Protein AF-A0A964IEH2-F1 (afdb_monomer_lite)

Radius of gyration: 23.13 Å; chains: 1; bounding box: 47×29×74 Å

pLDDT: mean 92.16, std 9.99, range [40.34, 98.62]

Foldseek 3Di:
DFAALVVVQCVCLAQAQLLLEPPDPPHHRDSRDGAFADDKDKDKDWDPDDQFKTKMKMKIAAASRHDDVVPHDDRYGQKIKIKMKMKTKDCPDDPWWRIKMKIKIWMWMDGPSRFTAWIWMKIKMWTATPQQKIKIKMKIKICKGWACCPPSNYGIDIDHIDIDMDIDMDGHDDPPPDDD

Secondary structure (DSSP, 8-state):
-B--HHHHHHHHHSTTT-TT-TT-SS----TT--B----EEEEEEEE---SSEEEEEEEEEE-TT---TTTS--S-SSEEEEEEEEEEEE-S--SSEEEEEEEEEEEEEE-TT--EEEEEEEEEEEEEETTSEEEEEEEEEE---EETTTTSSS--EEPPPEEEEEEEEEE---------

Structure (mmCIF, N/CA/C/O backbone):
data_AF-A0A964IEH2-F1
#
_entry.id   AF-A0A964IEH2-F1
#
loop_
_atom_site.group_PDB
_atom_site.id
_atom_site.type_symbol
_atom_site.label_atom_id
_atom_site.label_alt_id
_atom_site.label_comp_id
_atom_site.label_asym_id
_atom_site.label_entity_id
_atom_site.label_seq_id
_atom_site.pdbx_PDB_ins_code
_atom_site.Cartn_x
_atom_site.Cartn_y
_atom_site.Cartn_z
_atom_site.occupancy
_atom_site.B_iso_or_equiv
_atom_site.auth_seq_id
_atom_site.auth_comp_id
_atom_site.auth_asym_id
_atom_site.auth_atom_id
_atom_site.pdbx_PDB_model_num
ATOM 1 N N . MET A 1 1 ? 18.967 7.674 -12.790 1.00 82.50 1 MET A N 1
ATOM 2 C CA . MET A 1 1 ? 20.200 6.871 -12.888 1.00 82.50 1 MET A CA 1
ATOM 3 C C . MET A 1 1 ? 20.646 6.860 -14.339 1.00 82.50 1 MET A C 1
ATOM 5 O O . MET A 1 1 ? 19.787 6.807 -15.210 1.00 82.50 1 MET A O 1
ATOM 9 N N . SER A 1 2 ? 21.949 6.929 -14.598 1.00 89.56 2 SER A N 1
ATOM 10 C CA . SER A 1 2 ? 22.504 6.870 -15.955 1.00 89.56 2 SER A CA 1
ATOM 11 C C . SER A 1 2 ? 23.587 5.801 -16.016 1.00 89.56 2 SER A C 1
ATOM 13 O O . SER A 1 2 ? 24.283 5.575 -15.028 1.00 89.56 2 SER A O 1
ATOM 15 N N . GLY A 1 3 ? 23.737 5.147 -17.163 1.00 90.44 3 GLY A N 1
ATOM 16 C CA . GLY A 1 3 ? 24.733 4.098 -17.359 1.00 90.44 3 GLY A CA 1
ATOM 17 C C . GLY A 1 3 ? 24.819 3.653 -18.813 1.00 90.44 3 GLY A C 1
ATOM 18 O O . GLY A 1 3 ? 24.206 4.250 -19.697 1.00 90.44 3 GLY A O 1
ATOM 19 N N . THR A 1 4 ? 25.600 2.604 -19.069 1.00 94.81 4 THR A N 1
ATOM 20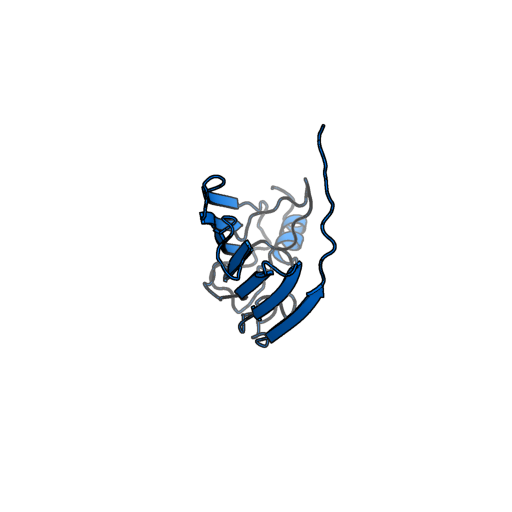 C CA . THR A 1 4 ? 25.709 2.046 -20.422 1.00 94.81 4 THR A CA 1
ATOM 21 C C . THR A 1 4 ? 24.388 1.394 -20.853 1.00 94.81 4 THR A C 1
ATOM 23 O O . THR A 1 4 ? 23.622 0.954 -19.983 1.00 94.81 4 THR A O 1
ATOM 26 N N . PRO A 1 5 ? 24.120 1.277 -22.166 1.00 95.06 5 PRO A N 1
ATOM 27 C CA . PRO A 1 5 ? 22.929 0.589 -22.668 1.00 95.06 5 PRO A CA 1
ATOM 28 C C . PRO A 1 5 ? 22.772 -0.834 -22.113 1.00 95.06 5 PRO A C 1
ATOM 30 O O . PRO A 1 5 ? 21.675 -1.256 -21.749 1.00 95.06 5 PRO A O 1
ATOM 33 N N . GLU A 1 6 ? 23.875 -1.564 -21.929 1.00 94.75 6 GLU A N 1
ATOM 34 C CA . GLU A 1 6 ? 23.859 -2.918 -21.362 1.00 94.75 6 GLU A CA 1
ATOM 35 C C . GLU A 1 6 ? 23.464 -2.911 -19.883 1.00 94.75 6 GLU A C 1
ATOM 37 O O . GLU A 1 6 ? 22.779 -3.822 -19.414 1.00 94.75 6 GLU A O 1
ATOM 42 N N . ALA A 1 7 ? 23.907 -1.905 -19.122 1.00 92.62 7 ALA A N 1
ATOM 43 C CA . ALA A 1 7 ? 23.531 -1.754 -17.721 1.00 92.62 7 ALA A CA 1
ATOM 44 C C . ALA A 1 7 ? 22.045 -1.410 -17.580 1.00 92.62 7 ALA A C 1
ATOM 46 O O . ALA A 1 7 ? 21.351 -2.040 -16.782 1.00 92.62 7 ALA A O 1
ATOM 47 N N . MET A 1 8 ? 21.548 -0.475 -18.391 1.00 94.06 8 MET A N 1
ATOM 48 C CA . MET A 1 8 ? 20.132 -0.103 -18.397 1.00 94.06 8 MET A CA 1
ATOM 49 C C . MET A 1 8 ? 19.246 -1.249 -18.876 1.00 94.06 8 MET A C 1
ATOM 51 O O . MET A 1 8 ? 18.200 -1.491 -18.280 1.00 94.06 8 MET A O 1
ATOM 55 N N . SER A 1 9 ? 19.693 -2.022 -19.868 1.00 95.12 9 SER A N 1
ATOM 56 C CA . SER A 1 9 ? 18.963 -3.201 -20.336 1.00 95.12 9 SER A CA 1
ATOM 57 C C . SER A 1 9 ? 18.762 -4.228 -19.217 1.00 95.12 9 SER A C 1
ATOM 59 O O . SER A 1 9 ? 17.671 -4.769 -19.053 1.00 95.12 9 SER A O 1
ATOM 61 N N . ARG A 1 10 ? 19.788 -4.461 -18.382 1.00 93.69 10 ARG A N 1
ATOM 62 C CA . ARG A 1 10 ? 19.662 -5.351 -17.213 1.00 93.69 10 ARG A CA 1
ATOM 63 C C . ARG A 1 10 ? 18.657 -4.833 -16.185 1.00 93.69 10 ARG A C 1
ATOM 65 O O . ARG A 1 10 ? 17.944 -5.644 -15.599 1.00 93.69 10 ARG A O 1
ATOM 72 N N . LEU A 1 11 ? 18.594 -3.519 -15.962 1.00 93.56 11 LEU A N 1
ATOM 73 C CA . LEU A 1 11 ? 17.622 -2.924 -15.040 1.00 93.56 11 LEU A CA 1
ATOM 74 C C . LEU A 1 11 ? 16.199 -3.046 -15.576 1.00 93.56 11 LEU A C 1
ATOM 76 O O . LEU A 1 11 ? 15.337 -3.556 -14.862 1.00 93.56 11 LEU A O 1
ATOM 80 N N . GLN A 1 12 ? 15.973 -2.666 -16.834 1.00 94.56 12 GLN A N 1
ATOM 81 C CA . GLN A 1 12 ? 14.664 -2.760 -17.484 1.00 94.56 12 GLN A CA 1
ATOM 82 C C . GLN A 1 12 ? 14.105 -4.191 -17.452 1.00 94.56 12 GLN A C 1
ATOM 84 O O . GLN A 1 12 ? 12.946 -4.395 -17.093 1.00 94.56 12 GLN A O 1
ATOM 89 N N . LEU A 1 13 ? 14.948 -5.188 -17.749 1.00 93.94 13 LEU A N 1
ATOM 90 C CA . LEU A 1 13 ? 14.559 -6.604 -17.774 1.00 93.94 13 LEU A CA 1
ATOM 91 C C . LEU A 1 13 ? 14.470 -7.254 -16.388 1.00 93.94 13 LEU A C 1
ATOM 93 O O . LEU A 1 13 ? 13.968 -8.375 -16.251 1.00 93.94 13 LEU A O 1
ATOM 97 N N . SER A 1 14 ? 14.967 -6.578 -15.350 1.00 92.19 14 SER A N 1
ATOM 98 C CA . SER A 1 14 ? 14.938 -7.101 -13.989 1.00 92.19 14 SER A CA 1
ATOM 99 C C . SER A 1 14 ? 13.503 -7.321 -13.505 1.00 92.19 14 SER A C 1
ATOM 101 O O . SER A 1 14 ? 12.552 -6.660 -13.926 1.00 92.19 14 SER A O 1
ATOM 103 N N . THR A 1 15 ? 13.333 -8.197 -12.517 1.00 88.75 15 THR A N 1
ATOM 104 C CA . THR A 1 15 ? 12.029 -8.395 -11.867 1.00 88.75 15 THR A CA 1
ATOM 105 C C . THR A 1 15 ? 11.540 -7.161 -11.107 1.00 88.75 15 THR A C 1
ATOM 107 O O . THR A 1 15 ? 10.401 -7.161 -10.651 1.00 88.75 15 THR A O 1
ATOM 110 N N . VAL A 1 16 ? 12.379 -6.132 -10.926 1.00 90.81 16 VAL A N 1
ATOM 111 C CA . VAL A 1 16 ? 12.008 -4.866 -10.278 1.00 90.81 16 VAL A CA 1
ATOM 112 C C . VAL A 1 16 ? 11.234 -3.968 -11.241 1.00 90.81 16 VAL A C 1
ATOM 114 O O . VAL A 1 16 ? 10.255 -3.364 -10.796 1.00 90.81 16 VAL A O 1
ATOM 117 N N . HIS A 1 17 ? 11.619 -3.939 -12.522 1.00 93.25 17 HIS A N 1
ATOM 118 C CA . HIS A 1 17 ? 11.040 -3.069 -13.555 1.00 93.25 17 HIS A CA 1
ATOM 119 C C . HIS A 1 17 ? 10.159 -3.837 -14.549 1.00 93.25 17 HIS A C 1
ATOM 121 O O . HIS A 1 17 ? 9.009 -3.463 -14.744 1.00 93.25 17 HIS A O 1
ATOM 127 N N . SER A 1 18 ? 10.646 -4.961 -15.082 1.00 92.81 18 SER A N 1
ATOM 128 C CA . SER A 1 18 ? 9.903 -5.893 -15.944 1.00 92.81 18 SER A CA 1
ATOM 129 C C . SER A 1 18 ? 9.297 -5.255 -17.206 1.00 92.81 18 SER A C 1
ATOM 131 O O . SER A 1 18 ? 8.133 -5.491 -17.515 1.00 92.81 18 SER A O 1
ATOM 133 N N . TYR A 1 19 ? 10.087 -4.463 -17.938 1.00 94.69 19 TYR A N 1
ATOM 134 C CA . TYR A 1 19 ? 9.648 -3.736 -19.145 1.00 94.69 19 TYR A CA 1
ATOM 135 C C . TYR A 1 19 ? 9.363 -4.644 -20.354 1.00 94.69 19 TYR A C 1
ATOM 137 O O . TYR A 1 19 ? 8.781 -4.208 -21.336 1.00 94.69 19 TYR A O 1
ATOM 145 N N . GLN A 1 20 ? 9.765 -5.912 -20.291 1.00 93.31 20 GLN A N 1
ATOM 146 C CA . GLN A 1 20 ? 9.515 -6.921 -21.324 1.00 93.31 20 GLN A CA 1
ATOM 147 C C . GLN A 1 20 ? 8.124 -7.562 -21.256 1.00 93.31 20 GLN A C 1
ATOM 149 O O . GLN A 1 20 ? 7.848 -8.492 -22.015 1.00 93.31 20 GLN A O 1
ATOM 154 N N . ARG A 1 21 ? 7.288 -7.151 -20.298 1.00 92.81 21 ARG A N 1
ATOM 155 C CA . ARG A 1 21 ? 5.957 -7.725 -20.109 1.00 92.81 21 ARG A CA 1
ATOM 156 C C . ARG A 1 21 ? 5.108 -7.512 -21.370 1.00 92.81 21 ARG A C 1
ATOM 158 O O . ARG A 1 21 ? 4.944 -6.371 -21.782 1.00 92.81 21 ARG A O 1
ATOM 165 N N . PRO A 1 22 ? 4.524 -8.573 -21.954 1.00 90.25 22 PRO A N 1
ATOM 166 C CA . PRO A 1 22 ? 3.653 -8.441 -23.123 1.00 90.25 22 PRO A CA 1
ATOM 167 C C . PRO A 1 22 ? 2.248 -7.925 -22.771 1.00 90.25 22 PRO A C 1
ATOM 169 O O . PRO A 1 22 ? 1.454 -7.677 -23.670 1.00 90.25 22 PRO A O 1
ATOM 172 N N . ASP A 1 23 ? 1.921 -7.848 -21.479 1.00 86.56 23 ASP A N 1
ATOM 173 C CA . ASP A 1 23 ? 0.631 -7.435 -20.923 1.00 86.56 23 ASP A CA 1
ATOM 174 C C . ASP A 1 23 ? 0.719 -6.090 -20.174 1.00 86.56 23 ASP A C 1
ATOM 176 O O . ASP A 1 23 ? -0.081 -5.842 -19.275 1.00 86.56 23 ASP A O 1
ATOM 180 N N . ALA A 1 24 ? 1.726 -5.270 -20.493 1.00 89.44 24 ALA A N 1
ATOM 181 C CA . ALA A 1 24 ? 1.919 -3.929 -19.950 1.00 89.44 24 ALA A CA 1
ATOM 182 C C . ALA A 1 24 ? 1.948 -2.914 -21.099 1.00 89.44 24 ALA A C 1
ATOM 184 O O . ALA A 1 24 ? 2.842 -2.973 -21.941 1.00 89.44 24 ALA A O 1
ATOM 185 N N . ASP A 1 25 ? 0.994 -1.983 -21.127 1.00 89.12 25 ASP A N 1
ATOM 186 C CA . ASP A 1 25 ? 0.861 -1.015 -22.229 1.00 89.12 25 ASP A CA 1
ATOM 187 C C . ASP A 1 25 ? 1.594 0.308 -21.928 1.00 89.12 25 ASP A C 1
ATOM 189 O O . ASP A 1 25 ? 1.778 1.156 -22.804 1.00 89.12 25 ASP A O 1
ATOM 193 N N . HIS A 1 26 ? 2.009 0.518 -20.674 1.00 89.81 26 HIS A N 1
ATOM 194 C CA . HIS A 1 26 ? 2.636 1.755 -20.192 1.00 89.81 26 HIS A CA 1
ATOM 195 C C . HIS A 1 26 ? 4.170 1.726 -20.158 1.00 89.81 26 HIS A C 1
ATOM 197 O O . HIS A 1 26 ? 4.783 2.746 -19.824 1.00 89.81 26 HIS A O 1
ATOM 203 N N . VAL A 1 27 ? 4.795 0.583 -20.455 1.00 92.19 27 VAL A N 1
ATOM 204 C CA . VAL A 1 27 ? 6.255 0.404 -20.490 1.00 92.19 27 VAL A CA 1
ATOM 205 C C . VAL A 1 27 ? 6.675 -0.474 -21.663 1.00 92.19 27 VAL A C 1
ATOM 207 O O . VAL A 1 27 ? 5.982 -1.418 -22.015 1.00 92.19 27 VAL A O 1
ATOM 210 N N . GLU A 1 28 ? 7.848 -0.194 -22.229 1.00 93.56 28 GLU A N 1
ATOM 211 C CA . GLU A 1 28 ? 8.448 -0.989 -23.303 1.00 93.56 28 GLU A CA 1
ATOM 212 C C . GLU A 1 28 ? 9.964 -1.085 -23.086 1.00 93.56 28 GLU A C 1
ATOM 214 O O . GLU A 1 28 ? 10.590 -0.147 -22.584 1.00 93.56 28 GLU A O 1
ATOM 219 N N . PHE A 1 29 ? 10.555 -2.231 -23.431 1.00 94.50 29 PHE A N 1
ATOM 220 C CA . PHE A 1 29 ? 12.001 -2.434 -23.364 1.00 94.50 29 PHE A CA 1
ATOM 221 C C . PHE A 1 29 ? 12.724 -1.689 -24.499 1.00 94.50 29 PHE A C 1
ATOM 223 O O . PHE A 1 29 ? 12.530 -2.006 -25.671 1.00 94.50 29 PHE A O 1
ATOM 230 N N . ASP A 1 30 ? 13.627 -0.771 -24.144 1.00 94.94 30 ASP A N 1
ATOM 231 C CA . ASP A 1 30 ? 14.491 -0.045 -25.081 1.00 94.94 30 ASP A CA 1
ATOM 232 C C . ASP A 1 30 ? 15.976 -0.416 -24.859 1.00 94.94 30 ASP A C 1
ATOM 234 O O . ASP A 1 30 ? 16.585 0.010 -23.867 1.00 94.94 30 ASP A O 1
ATOM 238 N N . PRO A 1 31 ? 16.608 -1.172 -25.780 1.00 93.62 31 PRO A N 1
ATOM 239 C CA . PRO A 1 31 ? 18.005 -1.583 -25.650 1.00 93.62 31 PRO A CA 1
ATOM 240 C C . PRO A 1 31 ? 19.011 -0.433 -25.815 1.00 93.62 31 PRO A C 1
ATOM 242 O O . PRO A 1 31 ? 20.175 -0.606 -25.456 1.00 93.62 31 PRO A O 1
ATOM 245 N N . ALA A 1 32 ? 18.605 0.719 -26.361 1.00 95.81 32 ALA A N 1
ATOM 246 C CA . ALA A 1 32 ? 19.465 1.888 -26.552 1.00 95.81 32 ALA A CA 1
ATOM 247 C C . ALA A 1 32 ? 19.394 2.885 -25.380 1.00 95.81 32 ALA A C 1
ATOM 249 O O . ALA A 1 32 ? 20.166 3.849 -25.337 1.00 95.81 32 ALA A O 1
ATOM 250 N N . GLN A 1 33 ? 18.496 2.661 -24.417 1.00 92.94 33 GLN A N 1
ATOM 251 C CA . GLN A 1 33 ? 18.284 3.560 -23.291 1.00 92.94 33 GLN A CA 1
ATOM 252 C C . GLN A 1 33 ? 19.537 3.656 -22.406 1.00 92.94 33 GLN A C 1
ATOM 254 O O . GLN A 1 33 ? 20.088 2.655 -21.960 1.00 92.94 33 GLN A O 1
ATOM 259 N N . THR A 1 34 ? 19.980 4.878 -22.105 1.00 93.69 34 THR A N 1
ATOM 260 C CA . THR A 1 34 ? 21.181 5.153 -21.280 1.00 93.69 34 THR A CA 1
ATOM 261 C C . THR A 1 34 ? 20.859 5.751 -19.912 1.00 93.69 34 THR A C 1
ATOM 263 O O . THR A 1 34 ? 21.754 6.038 -19.114 1.00 93.69 34 THR A O 1
ATOM 266 N N . SER A 1 35 ? 19.574 5.934 -19.604 1.00 90.75 35 SER A N 1
ATOM 267 C CA . SER A 1 35 ? 19.129 6.392 -18.291 1.00 90.75 35 SER A CA 1
ATOM 268 C C . SER A 1 35 ? 17.749 5.860 -17.930 1.00 90.75 35 SER A C 1
ATOM 270 O O . SER A 1 35 ? 16.873 5.756 -18.784 1.00 90.75 35 SER A O 1
ATOM 272 N N . LEU A 1 36 ? 17.558 5.567 -16.646 1.00 89.81 36 LEU A N 1
ATOM 273 C CA . LEU A 1 36 ? 16.293 5.149 -16.055 1.00 89.81 36 LEU A CA 1
ATOM 274 C C . LEU A 1 36 ? 15.973 6.081 -14.886 1.00 89.81 36 LEU A C 1
ATOM 276 O O . LEU A 1 36 ? 16.843 6.404 -14.066 1.00 89.81 36 LEU A O 1
ATOM 280 N N . GLY A 1 37 ? 14.741 6.568 -14.825 1.00 90.06 37 GLY A N 1
ATOM 281 C CA . GLY A 1 37 ? 14.331 7.477 -13.770 1.00 90.06 37 GLY A CA 1
ATOM 282 C C . GLY A 1 37 ? 12.825 7.612 -13.682 1.00 90.06 37 GLY A C 1
ATOM 283 O O . GLY A 1 37 ? 12.093 7.365 -14.636 1.00 90.06 37 GLY A O 1
ATOM 284 N N . GLY A 1 38 ? 12.371 8.031 -12.511 1.00 91.50 38 GLY A N 1
ATOM 285 C CA . GLY A 1 38 ? 10.970 8.295 -12.272 1.00 91.50 38 GLY A CA 1
ATOM 286 C C . GLY A 1 38 ? 10.730 8.712 -10.825 1.00 91.50 38 GLY A C 1
ATOM 287 O O . GLY A 1 38 ? 11.560 8.426 -9.961 1.00 91.50 38 GLY A O 1
ATOM 288 N N . PRO A 1 39 ? 9.635 9.429 -10.540 1.00 94.88 39 PRO A N 1
ATOM 289 C CA . PRO A 1 39 ? 9.312 9.845 -9.188 1.00 94.88 39 PRO A CA 1
ATOM 290 C C . PRO A 1 39 ? 8.722 8.700 -8.356 1.00 94.88 39 PRO A C 1
ATOM 292 O O . PRO A 1 39 ? 8.134 7.741 -8.872 1.00 94.88 39 PRO A O 1
ATOM 295 N N . ALA A 1 40 ? 8.828 8.858 -7.044 1.00 95.44 40 ALA A N 1
ATOM 296 C CA . ALA A 1 40 ? 8.064 8.122 -6.053 1.00 95.44 40 ALA A CA 1
ATOM 297 C C . ALA A 1 40 ? 7.596 9.099 -4.973 1.00 95.44 40 ALA A C 1
ATOM 299 O O . ALA A 1 40 ? 8.236 10.124 -4.728 1.00 95.44 40 ALA A O 1
ATOM 300 N N . GLY A 1 41 ? 6.488 8.785 -4.312 1.00 96.25 41 GLY A N 1
ATOM 301 C CA . GLY A 1 41 ? 5.949 9.649 -3.273 1.00 96.25 41 GLY A CA 1
ATOM 302 C C . GLY A 1 41 ? 4.897 8.966 -2.418 1.00 96.25 41 GLY A C 1
ATOM 303 O O . GLY A 1 41 ? 4.351 7.924 -2.775 1.00 96.25 41 GLY A O 1
ATOM 304 N N . GLN A 1 42 ? 4.609 9.579 -1.274 1.00 97.69 42 GLN A N 1
ATOM 305 C CA . GLN A 1 42 ? 3.525 9.178 -0.388 1.00 97.69 42 GLN A CA 1
ATOM 306 C C . GLN A 1 42 ? 2.902 10.411 0.259 1.00 97.69 42 GLN A C 1
ATOM 308 O O . GLN A 1 42 ? 3.607 11.293 0.747 1.00 97.69 42 GLN A O 1
ATOM 313 N N . LEU A 1 43 ? 1.574 10.428 0.315 1.00 98.38 43 LEU A N 1
ATOM 314 C CA . LEU A 1 43 ? 0.791 11.387 1.080 1.00 98.38 43 LEU A CA 1
ATOM 315 C C . LEU A 1 43 ? 0.024 10.641 2.172 1.00 98.38 43 LEU A C 1
ATOM 317 O O . LEU A 1 43 ? -0.492 9.549 1.936 1.00 98.38 43 LEU A O 1
ATOM 321 N N . SER A 1 44 ? -0.064 11.223 3.370 1.00 98.19 44 SER A N 1
ATOM 322 C CA . SER A 1 44 ? -0.841 10.636 4.463 1.00 98.19 44 SER A CA 1
ATOM 323 C C . SER A 1 44 ? -1.600 11.682 5.270 1.00 98.19 44 SER A C 1
ATOM 325 O O . SER A 1 44 ? -1.101 12.778 5.518 1.00 98.19 44 SER A O 1
ATOM 327 N N . PHE A 1 45 ? -2.801 11.315 5.708 1.00 98.44 45 PHE A N 1
ATOM 328 C CA . PHE A 1 45 ? -3.652 12.098 6.591 1.00 98.44 45 PHE A CA 1
ATOM 329 C C . PHE A 1 45 ? -3.929 11.309 7.871 1.00 98.44 45 PHE A C 1
ATOM 331 O O . PHE A 1 45 ? -4.281 10.131 7.823 1.00 98.44 45 PHE A O 1
ATOM 338 N N . ASN A 1 46 ? -3.737 11.946 9.028 1.00 98.19 46 ASN A N 1
ATOM 339 C CA . ASN A 1 46 ? -3.638 11.254 10.311 1.00 98.19 46 ASN A CA 1
ATOM 340 C C . ASN A 1 46 ? -4.422 11.963 11.417 1.00 98.19 46 ASN A C 1
ATOM 342 O O . ASN A 1 46 ? -4.263 13.164 11.628 1.00 98.19 46 ASN A O 1
ATOM 346 N N . LYS A 1 47 ? -5.156 11.186 12.218 1.00 98.06 47 LYS A N 1
ATOM 347 C CA . LYS A 1 47 ? -5.629 11.577 13.549 1.00 98.06 47 LYS A CA 1
ATOM 348 C C . LYS A 1 47 ? -4.951 10.706 14.601 1.00 98.06 47 LYS A C 1
ATOM 350 O O . LYS A 1 47 ? -5.384 9.588 14.879 1.00 98.06 47 LYS A O 1
ATOM 355 N N . ILE A 1 48 ? -3.896 11.247 15.207 1.00 95.25 48 ILE A N 1
ATOM 356 C CA . ILE A 1 48 ? -3.063 10.546 16.201 1.00 95.25 48 ILE A CA 1
ATOM 357 C C . ILE A 1 48 ? -3.562 10.708 17.648 1.00 95.25 48 ILE A C 1
ATOM 359 O O . ILE A 1 48 ? -3.213 9.920 18.531 1.00 95.25 48 ILE A O 1
ATOM 363 N N . ALA A 1 49 ? -4.411 11.707 17.904 1.00 93.19 49 ALA A N 1
ATOM 364 C CA . ALA A 1 49 ? -4.901 12.060 19.233 1.00 93.19 49 ALA A CA 1
ATOM 365 C C . ALA A 1 49 ? -6.431 12.194 19.276 1.00 93.19 49 ALA A C 1
ATOM 367 O O . ALA A 1 49 ? -7.097 12.430 18.267 1.00 93.19 49 ALA A O 1
ATOM 368 N N . GLY A 1 50 ? -6.985 12.013 20.475 1.00 92.56 50 GLY A N 1
ATOM 369 C CA . GLY A 1 50 ? -8.422 11.977 20.732 1.00 92.56 50 GLY A CA 1
ATOM 370 C C . GLY A 1 50 ? -8.800 10.872 21.718 1.00 92.56 50 GLY A C 1
ATOM 371 O O . GLY A 1 50 ? -8.057 9.900 21.903 1.00 92.56 50 GLY A O 1
ATOM 372 N N . ARG A 1 51 ? -9.966 11.032 22.356 1.00 94.62 51 ARG A N 1
ATOM 373 C CA . ARG A 1 51 ? -10.506 10.063 23.320 1.00 94.62 51 ARG A CA 1
ATOM 374 C C . ARG A 1 51 ? -10.800 8.731 22.631 1.00 94.62 51 ARG A C 1
ATOM 376 O O . ARG A 1 51 ? -10.116 7.745 22.902 1.00 94.62 51 ARG A O 1
ATOM 383 N N . ASN A 1 52 ? -11.744 8.739 21.689 1.00 96.31 52 ASN A N 1
ATOM 384 C CA . ASN A 1 52 ? -12.305 7.506 21.142 1.00 96.31 52 ASN A CA 1
ATOM 385 C C . ASN A 1 52 ? -11.780 7.114 19.762 1.00 96.31 52 ASN A C 1
ATOM 387 O O . ASN A 1 52 ? -11.685 5.932 19.475 1.00 96.31 52 ASN A O 1
ATOM 391 N N . THR A 1 53 ? -11.438 8.068 18.898 1.00 97.88 53 THR A N 1
ATOM 392 C CA . THR A 1 53 ? -11.128 7.772 17.489 1.00 97.88 53 THR A CA 1
ATOM 393 C C . THR A 1 53 ? -9.692 8.104 17.130 1.00 97.88 53 THR A C 1
ATOM 395 O O . THR A 1 53 ? -9.229 9.207 17.446 1.00 97.88 53 THR A O 1
ATOM 398 N N . ARG A 1 54 ? -9.053 7.225 16.364 1.00 98.19 54 ARG A N 1
ATOM 399 C CA . ARG A 1 54 ? -7.797 7.486 15.654 1.00 98.19 54 ARG A CA 1
ATOM 400 C C . ARG A 1 54 ? -7.899 6.926 14.246 1.00 98.19 54 ARG A C 1
ATOM 402 O O . ARG A 1 54 ? -8.621 5.958 14.031 1.00 98.19 54 ARG A O 1
ATOM 409 N N . PHE A 1 55 ? -7.197 7.532 13.302 1.00 98.44 55 PHE A N 1
ATOM 410 C CA . PHE A 1 55 ? -7.144 7.003 11.945 1.00 98.44 55 PHE A CA 1
ATOM 411 C C . PHE A 1 55 ? -5.891 7.458 11.206 1.00 98.44 55 PHE A C 1
ATOM 413 O O . PHE A 1 55 ? -5.275 8.466 11.557 1.00 98.44 55 PHE A O 1
ATOM 420 N N . ASN A 1 56 ? -5.556 6.719 10.161 1.00 98.44 56 ASN A N 1
ATOM 421 C CA . ASN A 1 56 ? -4.559 7.055 9.160 1.00 98.44 56 ASN A CA 1
ATOM 422 C C . ASN A 1 56 ? -5.134 6.668 7.796 1.00 98.44 56 ASN A C 1
ATOM 424 O O . ASN A 1 56 ? -5.729 5.605 7.657 1.00 98.44 56 ASN A O 1
ATOM 428 N N . VAL A 1 57 ? -4.961 7.523 6.800 1.00 98.50 57 VAL A N 1
ATOM 429 C CA . VAL A 1 57 ? -5.220 7.192 5.399 1.00 98.50 57 VAL A CA 1
ATOM 430 C C . VAL A 1 57 ? -4.002 7.636 4.613 1.00 98.50 57 VAL A C 1
ATOM 432 O O . VAL A 1 57 ? -3.500 8.738 4.838 1.00 98.50 57 VAL A O 1
ATOM 435 N N . TYR A 1 58 ? -3.509 6.795 3.715 1.00 98.56 58 TYR A N 1
ATOM 436 C CA . TYR A 1 58 ? -2.379 7.132 2.864 1.00 98.56 58 TYR A CA 1
ATOM 437 C C . TYR A 1 58 ? -2.596 6.669 1.429 1.00 98.56 58 TYR A C 1
ATOM 439 O O . TYR A 1 58 ? -3.325 5.712 1.163 1.00 98.56 58 TYR A O 1
ATOM 447 N N . ALA A 1 59 ? -1.908 7.352 0.523 1.00 98.38 59 ALA A N 1
ATOM 448 C CA . ALA A 1 59 ? -1.707 6.927 -0.849 1.00 98.38 59 ALA A CA 1
ATOM 449 C C . ALA A 1 59 ? -0.224 7.087 -1.189 1.00 98.38 59 ALA A C 1
ATOM 451 O O . ALA A 1 59 ? 0.416 8.050 -0.759 1.00 98.38 59 ALA A O 1
ATOM 452 N N . SER A 1 60 ? 0.328 6.146 -1.937 1.00 98.06 60 SER A N 1
ATOM 453 C CA . SER A 1 60 ? 1.717 6.147 -2.376 1.00 98.06 60 SER A CA 1
ATOM 454 C C . SER A 1 60 ? 1.821 5.708 -3.825 1.00 98.06 60 SER A C 1
ATOM 456 O O . SER A 1 60 ? 0.927 5.057 -4.362 1.00 98.06 60 SER A O 1
ATOM 458 N N . TYR A 1 61 ? 2.922 6.070 -4.468 1.00 97.12 61 TYR A N 1
ATOM 459 C CA . TYR A 1 61 ? 3.255 5.558 -5.785 1.00 97.12 61 TYR A CA 1
ATOM 460 C C . TYR A 1 61 ? 4.768 5.458 -5.961 1.00 97.12 61 TYR A C 1
ATOM 462 O O . TYR A 1 61 ? 5.541 6.204 -5.352 1.00 97.12 61 TYR A O 1
ATOM 470 N N . LYS A 1 62 ? 5.177 4.539 -6.828 1.00 96.31 62 LYS A N 1
ATOM 471 C CA . LYS A 1 62 ? 6.534 4.376 -7.342 1.00 96.31 62 LYS A CA 1
ATOM 472 C C . LYS A 1 62 ? 6.406 4.135 -8.837 1.00 96.31 62 LYS A C 1
ATOM 474 O O . LYS A 1 62 ? 5.908 3.089 -9.247 1.00 96.31 62 LYS A O 1
ATOM 479 N N . SER A 1 63 ? 6.800 5.122 -9.634 1.00 95.38 63 SER A N 1
ATOM 480 C CA . SER A 1 63 ? 6.714 5.024 -11.096 1.00 95.38 63 SER A CA 1
ATOM 481 C C . SER A 1 63 ? 7.532 3.842 -11.646 1.00 95.38 63 SER A C 1
ATOM 483 O O . SER A 1 63 ? 8.442 3.364 -10.961 1.00 95.38 63 SER A O 1
ATOM 485 N N . PRO A 1 64 ? 7.249 3.360 -12.869 1.00 93.25 64 PRO A N 1
ATOM 486 C CA . PRO A 1 64 ? 7.973 2.227 -13.449 1.00 93.25 64 PRO A CA 1
ATOM 487 C C . PRO A 1 64 ? 9.483 2.444 -13.583 1.00 93.25 64 PRO A C 1
ATOM 489 O O . PRO A 1 64 ? 10.250 1.509 -13.383 1.00 93.25 64 PRO A O 1
ATOM 492 N N . GLY A 1 65 ? 9.917 3.680 -13.847 1.00 91.69 65 GLY A N 1
ATOM 493 C CA . GLY A 1 65 ? 11.335 4.038 -13.954 1.00 91.69 65 GLY A CA 1
ATOM 494 C C . GLY A 1 65 ? 12.013 4.397 -12.627 1.00 91.69 65 GLY A C 1
ATOM 495 O O . GLY A 1 65 ? 13.191 4.749 -12.629 1.00 91.69 65 GLY A O 1
ATOM 496 N N . PHE A 1 66 ? 11.303 4.359 -11.493 1.00 92.38 66 PHE A N 1
ATOM 497 C CA . PHE A 1 66 ? 11.906 4.648 -10.191 1.00 92.38 66 PHE A CA 1
ATOM 498 C C . PHE A 1 66 ? 12.850 3.516 -9.765 1.00 92.38 66 PHE A C 1
ATOM 500 O O . PHE A 1 66 ? 12.401 2.398 -9.507 1.00 92.38 66 PHE A O 1
ATOM 507 N N . ASP A 1 67 ? 14.137 3.833 -9.623 1.00 90.06 67 ASP A N 1
ATOM 508 C CA . ASP A 1 67 ? 15.163 2.931 -9.097 1.00 90.06 67 ASP A CA 1
ATOM 509 C C . ASP A 1 67 ? 15.982 3.641 -8.003 1.00 90.06 67 ASP A C 1
ATOM 511 O O . ASP A 1 67 ? 16.442 4.771 -8.183 1.00 90.06 67 ASP A O 1
ATOM 515 N N . ILE A 1 68 ? 16.128 2.979 -6.853 1.00 87.88 68 ILE A N 1
ATOM 516 C CA . ILE A 1 68 ? 16.915 3.433 -5.693 1.00 87.88 68 ILE A CA 1
ATOM 517 C C . ILE A 1 68 ? 17.900 2.352 -5.218 1.00 87.88 68 ILE A C 1
ATOM 519 O O . ILE A 1 68 ? 18.510 2.493 -4.160 1.00 87.88 68 ILE A O 1
ATOM 523 N N . ASN A 1 69 ? 18.065 1.261 -5.971 1.00 85.31 69 ASN A N 1
ATOM 524 C CA . ASN A 1 69 ? 18.863 0.111 -5.546 1.00 85.31 69 ASN A CA 1
ATOM 525 C C . ASN A 1 69 ? 20.370 0.408 -5.436 1.00 85.31 69 ASN A C 1
ATOM 527 O O . ASN A 1 69 ? 21.094 -0.354 -4.802 1.00 85.31 69 ASN A O 1
ATOM 531 N N . ASP A 1 70 ? 20.833 1.547 -5.958 1.00 75.88 70 ASP A N 1
ATOM 532 C CA . ASP A 1 70 ? 22.194 2.048 -5.725 1.00 75.88 70 ASP A CA 1
ATOM 533 C C . ASP A 1 70 ? 22.396 2.604 -4.297 1.00 75.88 70 ASP A C 1
ATOM 535 O O . ASP A 1 70 ? 23.518 2.644 -3.795 1.00 75.88 70 ASP A O 1
ATOM 539 N N . LEU A 1 71 ? 21.321 3.046 -3.630 1.00 78.31 71 LEU A N 1
ATOM 540 C CA . LEU A 1 71 ? 21.346 3.666 -2.292 1.00 78.31 71 LEU A CA 1
ATOM 541 C C . LEU A 1 71 ? 20.622 2.835 -1.223 1.00 78.31 71 LEU A C 1
ATOM 543 O O . LEU A 1 71 ? 20.661 3.168 -0.038 1.00 78.31 71 LEU A O 1
ATOM 547 N N . GLY A 1 72 ? 19.931 1.773 -1.625 1.00 80.06 72 GLY A N 1
ATOM 548 C CA . GLY A 1 72 ? 19.110 0.959 -0.742 1.00 80.06 72 GLY A CA 1
ATOM 549 C C . GLY A 1 72 ? 18.606 -0.297 -1.435 1.00 80.06 72 GLY A C 1
ATOM 550 O O . GLY A 1 72 ? 19.210 -0.787 -2.378 1.00 80.06 72 GLY A O 1
ATOM 551 N N . PHE A 1 73 ? 17.492 -0.838 -0.950 1.00 80.88 73 PHE A N 1
ATOM 552 C CA . PHE A 1 73 ? 16.879 -2.026 -1.530 1.00 80.88 73 PHE A CA 1
ATOM 553 C C . PHE A 1 73 ? 15.385 -1.803 -1.724 1.00 80.88 73 PHE A C 1
ATOM 555 O O . PHE A 1 73 ? 14.653 -1.487 -0.783 1.00 80.88 73 PHE A O 1
ATOM 562 N N . HIS A 1 74 ? 14.932 -1.983 -2.957 1.00 85.00 74 HIS A N 1
ATOM 563 C CA . HIS A 1 74 ? 13.550 -1.836 -3.359 1.00 85.00 74 HIS A CA 1
ATOM 564 C C . HIS A 1 74 ? 13.167 -2.956 -4.326 1.00 85.00 74 HIS A C 1
ATOM 566 O O . HIS A 1 74 ? 13.807 -3.186 -5.348 1.00 85.00 74 HIS A O 1
ATOM 572 N N . GLN A 1 75 ? 12.101 -3.673 -3.981 1.00 85.12 75 GLN A N 1
ATOM 573 C CA . GLN A 1 75 ? 11.743 -4.929 -4.642 1.00 85.12 75 GLN A CA 1
ATOM 574 C C . GLN A 1 75 ? 10.877 -4.745 -5.894 1.00 85.12 75 GLN A C 1
ATOM 576 O O . GLN A 1 75 ? 10.744 -5.686 -6.677 1.00 85.12 75 GLN A O 1
ATOM 581 N N . ARG A 1 76 ? 10.241 -3.576 -6.075 1.00 90.12 76 ARG A N 1
ATOM 582 C CA . ARG A 1 76 ? 9.207 -3.404 -7.107 1.00 90.12 76 ARG A CA 1
ATOM 583 C C . ARG A 1 76 ? 8.928 -1.957 -7.527 1.00 90.12 76 ARG A C 1
ATOM 585 O O . ARG A 1 76 ? 8.234 -1.233 -6.817 1.00 90.12 76 ARG A O 1
ATOM 592 N N . ALA A 1 77 ? 9.387 -1.535 -8.699 1.00 91.50 77 ALA A N 1
ATOM 593 C CA . ALA A 1 77 ? 8.846 -0.345 -9.363 1.00 91.50 77 ALA A CA 1
ATOM 594 C C . ALA A 1 77 ? 7.444 -0.632 -9.933 1.00 91.50 77 ALA A C 1
ATOM 596 O O . ALA A 1 77 ? 6.997 -1.779 -9.878 1.00 91.50 77 ALA A O 1
ATOM 597 N N . ASP A 1 78 ? 6.770 0.375 -10.492 1.00 94.56 78 ASP A N 1
ATOM 598 C CA . ASP A 1 78 ? 5.432 0.215 -11.081 1.00 94.56 78 ASP A CA 1
ATOM 599 C C . ASP A 1 78 ? 4.382 -0.233 -10.040 1.00 94.56 78 ASP A C 1
ATOM 601 O O . ASP A 1 78 ? 3.842 -1.348 -10.052 1.00 94.56 78 ASP A O 1
ATOM 605 N N . GLU A 1 79 ? 4.166 0.636 -9.051 1.00 95.75 79 GLU A N 1
ATOM 606 C CA . GLU A 1 79 ? 3.240 0.384 -7.949 1.00 95.75 79 GLU A CA 1
ATOM 607 C C . GLU A 1 79 ? 2.522 1.658 -7.500 1.00 95.75 79 GLU A C 1
ATOM 609 O O . GLU A 1 79 ? 3.148 2.695 -7.277 1.00 95.75 79 GLU A O 1
ATOM 614 N N . ILE A 1 80 ? 1.211 1.555 -7.307 1.00 97.62 80 ILE A N 1
ATOM 615 C CA . ILE A 1 80 ? 0.363 2.540 -6.638 1.00 97.62 80 ILE A CA 1
ATOM 616 C C . ILE A 1 80 ? -0.238 1.848 -5.418 1.00 97.62 80 ILE A C 1
ATOM 618 O O . ILE A 1 80 ? -0.859 0.796 -5.547 1.00 97.62 80 ILE A O 1
ATOM 622 N N . GLY A 1 81 ? -0.053 2.419 -4.233 1.00 97.94 81 GLY A N 1
ATOM 623 C CA . GLY A 1 81 ? -0.554 1.887 -2.971 1.00 97.94 81 GLY A CA 1
ATOM 624 C C . GLY A 1 81 ? -1.584 2.812 -2.340 1.00 97.94 81 GLY A C 1
ATOM 625 O O . GLY A 1 81 ? -1.466 4.035 -2.397 1.00 97.94 81 GLY A O 1
ATOM 626 N N . GLN A 1 82 ? -2.586 2.234 -1.689 1.00 98.12 82 GLN A N 1
ATOM 627 C CA . GLN A 1 82 ? -3.527 2.968 -0.852 1.00 98.12 82 GLN A CA 1
ATOM 628 C C . GLN A 1 82 ? -3.845 2.148 0.391 1.00 98.12 82 GLN A C 1
ATOM 630 O O . GLN A 1 82 ? -4.073 0.942 0.313 1.00 98.12 82 GLN A O 1
ATOM 635 N N . GLY A 1 83 ? -3.907 2.812 1.541 1.00 98.50 83 GLY A N 1
ATOM 636 C CA . GLY A 1 83 ? -4.331 2.167 2.772 1.00 98.50 83 GLY A CA 1
ATOM 637 C C . GLY A 1 83 ? -5.110 3.091 3.687 1.00 98.50 83 GLY A C 1
ATOM 638 O O . GLY A 1 83 ? -4.976 4.315 3.645 1.00 98.50 83 GLY A O 1
ATOM 639 N N . ALA A 1 84 ? -5.944 2.480 4.515 1.00 98.50 84 ALA A N 1
ATOM 640 C CA . ALA A 1 84 ? -6.691 3.139 5.565 1.00 98.50 84 ALA A CA 1
ATOM 641 C C . ALA A 1 84 ? -6.651 2.287 6.833 1.00 98.50 84 ALA A C 1
ATOM 643 O O . ALA A 1 84 ? -6.856 1.075 6.802 1.00 98.50 84 ALA A O 1
ATOM 644 N N . TRP A 1 85 ? -6.424 2.941 7.962 1.00 98.50 85 TRP A N 1
ATOM 645 C CA . TRP A 1 85 ? -6.548 2.379 9.294 1.00 98.50 85 TRP A CA 1
ATOM 646 C C . TRP A 1 85 ? -7.473 3.260 10.123 1.00 98.50 85 TRP A C 1
ATOM 648 O O . TRP A 1 85 ? -7.348 4.484 10.125 1.00 98.50 85 TRP A O 1
ATOM 658 N N . PHE A 1 86 ? -8.381 2.637 10.861 1.00 98.62 86 PHE A N 1
ATOM 659 C CA . PHE A 1 86 ? -9.287 3.303 11.779 1.00 98.62 86 PHE A CA 1
ATOM 660 C C . PHE A 1 86 ? -9.361 2.524 13.086 1.00 98.62 86 PHE A C 1
ATOM 662 O O . PHE A 1 86 ? -9.462 1.300 13.094 1.00 98.62 86 PHE A O 1
ATOM 669 N N . GLN A 1 87 ? -9.363 3.248 14.197 1.00 98.38 87 GLN A N 1
ATOM 670 C CA . GLN A 1 87 ? -9.586 2.703 15.523 1.00 98.38 87 GLN A CA 1
ATOM 671 C C . GLN A 1 87 ? -10.698 3.471 16.212 1.00 98.38 87 GLN A C 1
ATOM 673 O O . GLN A 1 87 ? -10.651 4.702 16.308 1.00 98.38 87 GLN A O 1
ATOM 678 N N . TYR A 1 88 ? -11.628 2.716 16.783 1.00 98.00 88 TYR A N 1
ATOM 679 C CA . TYR A 1 88 ? -12.504 3.199 17.833 1.00 98.00 88 TYR A CA 1
ATOM 680 C C . TYR A 1 88 ? -12.147 2.503 19.145 1.00 98.00 88 TYR A C 1
ATOM 682 O O . TYR A 1 88 ? -11.984 1.286 19.187 1.00 98.00 88 TYR A O 1
ATOM 690 N N . ARG A 1 89 ? -12.034 3.274 20.223 1.00 96.88 89 ARG A N 1
ATOM 691 C CA . ARG A 1 89 ? -11.799 2.779 21.578 1.00 96.88 89 ARG A CA 1
ATOM 692 C C . ARG A 1 89 ? -12.708 3.476 22.579 1.00 96.88 89 ARG A C 1
ATOM 694 O O . ARG A 1 89 ? -12.988 4.665 22.443 1.00 96.88 89 ARG A O 1
ATOM 701 N N . GLU A 1 90 ? -13.126 2.756 23.605 1.00 95.94 90 GLU A N 1
ATOM 702 C CA . GLU A 1 90 ? -13.818 3.299 24.768 1.00 95.94 90 GLU A CA 1
ATOM 703 C C . GLU A 1 90 ? -13.170 2.705 26.016 1.00 95.94 90 GLU A C 1
ATOM 705 O O . GLU A 1 90 ? -13.236 1.500 26.239 1.00 95.94 90 GLU A O 1
ATOM 710 N N . ASN A 1 91 ? -12.521 3.563 26.802 1.00 92.19 91 ASN A N 1
ATOM 711 C CA . ASN A 1 91 ? -11.785 3.172 28.010 1.00 92.19 91 ASN A CA 1
ATOM 712 C C . ASN A 1 91 ? -12.488 3.693 29.275 1.00 92.19 91 ASN A C 1
ATOM 714 O O . ASN A 1 91 ? -11.878 3.798 30.337 1.00 92.19 91 ASN A O 1
ATOM 718 N N . THR A 1 92 ? -13.750 4.116 29.146 1.00 91.25 92 THR A N 1
ATOM 719 C CA . THR A 1 92 ? -14.576 4.527 30.282 1.00 91.25 92 THR A CA 1
ATOM 720 C C . THR A 1 92 ? -15.321 3.304 30.805 1.00 91.25 92 THR A C 1
ATOM 722 O O . THR A 1 92 ? -16.132 2.745 30.062 1.00 91.25 92 THR A O 1
ATOM 725 N N . PRO A 1 93 ? -15.105 2.895 32.068 1.00 90.44 93 PRO A N 1
ATOM 726 C CA . PRO A 1 93 ? -15.794 1.742 32.622 1.00 90.44 93 PRO A CA 1
ATOM 727 C C . PRO A 1 93 ? -17.314 1.927 32.647 1.00 90.44 93 PRO A C 1
ATOM 729 O O . PRO A 1 93 ? -17.829 2.828 33.307 1.00 90.44 93 PRO A O 1
ATOM 732 N N . GLY A 1 94 ? -18.031 1.055 31.940 1.00 91.19 94 GLY A N 1
ATOM 733 C CA . GLY A 1 94 ? -19.479 0.910 32.040 1.00 91.19 94 GLY A CA 1
ATOM 734 C C . GLY A 1 94 ? -19.880 -0.162 33.058 1.00 91.19 94 GLY A C 1
ATOM 735 O O . GLY A 1 94 ? -19.070 -0.653 33.840 1.00 91.19 94 GLY A O 1
ATOM 736 N N . LYS A 1 95 ? -21.150 -0.583 33.019 1.00 92.56 95 LYS A N 1
ATOM 737 C CA . LYS A 1 95 ? -21.682 -1.621 33.924 1.00 92.56 95 LYS A CA 1
ATOM 738 C C . LYS A 1 95 ? -21.058 -3.008 33.692 1.00 92.56 95 LYS A C 1
ATOM 740 O O . LYS A 1 95 ? -20.808 -3.740 34.646 1.00 92.56 95 LYS A O 1
ATOM 745 N N . TYR A 1 96 ? -20.812 -3.369 32.430 1.00 92.56 96 TYR A N 1
ATOM 746 C CA . TYR A 1 96 ? -20.368 -4.717 32.037 1.00 92.56 96 TYR A CA 1
ATOM 747 C C . TYR A 1 96 ? -19.009 -4.734 31.330 1.00 92.56 96 TYR A C 1
ATOM 749 O O . TYR A 1 96 ? -18.241 -5.678 31.497 1.00 92.56 96 TYR A O 1
ATOM 757 N N . VAL A 1 97 ? -18.701 -3.692 30.557 1.00 94.19 97 VAL A N 1
ATOM 758 C CA . VAL A 1 97 ? -17.458 -3.559 29.789 1.00 94.19 97 VAL A CA 1
ATOM 759 C C . VAL A 1 97 ? -16.645 -2.422 30.384 1.00 94.19 97 VAL A C 1
ATOM 761 O O . VAL A 1 97 ? -17.173 -1.336 30.618 1.00 94.19 97 VAL A O 1
ATOM 764 N N . ARG A 1 98 ? -15.372 -2.695 30.652 1.00 93.31 98 ARG A N 1
ATOM 765 C CA . ARG A 1 98 ? -14.410 -1.728 31.165 1.00 93.31 98 ARG A CA 1
ATOM 766 C C . ARG A 1 98 ? -13.637 -1.041 30.047 1.00 93.31 98 ARG A C 1
ATOM 768 O O . ARG A 1 98 ? -13.465 0.171 30.092 1.00 93.31 98 ARG A O 1
ATOM 775 N N . ASP A 1 99 ? -13.210 -1.828 29.063 1.00 94.31 99 ASP A N 1
ATOM 776 C CA . ASP A 1 99 ? -12.406 -1.367 27.939 1.00 94.31 99 ASP A CA 1
ATOM 777 C C . ASP A 1 99 ? -12.887 -2.045 26.648 1.00 94.31 99 ASP A C 1
ATOM 779 O O . ASP A 1 99 ? -13.128 -3.255 26.614 1.00 94.31 99 ASP A O 1
ATOM 783 N N . PHE A 1 100 ? -13.021 -1.269 25.577 1.00 96.31 100 PHE A N 1
ATOM 784 C CA . PHE A 1 100 ? -13.375 -1.744 24.242 1.00 96.31 100 PHE A CA 1
ATOM 785 C C . PHE A 1 100 ? -12.453 -1.107 23.213 1.00 96.31 100 PHE A C 1
ATOM 787 O O . PHE A 1 100 ? -12.174 0.090 23.261 1.00 96.31 100 PHE A O 1
ATOM 794 N N . THR A 1 101 ? -11.978 -1.888 22.253 1.00 97.81 101 THR A N 1
ATOM 795 C CA . THR A 1 101 ? -11.267 -1.375 21.084 1.00 97.81 101 THR A CA 1
ATOM 796 C C .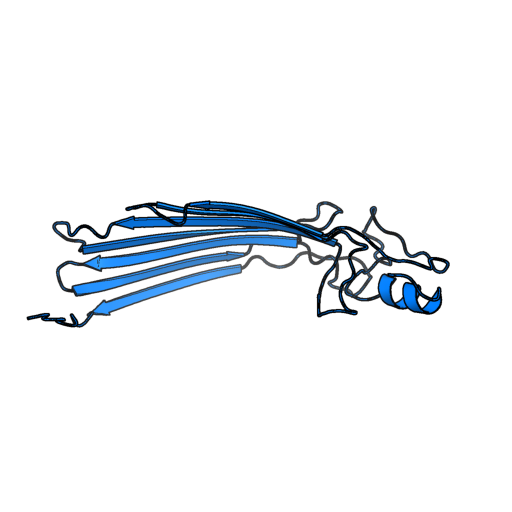 THR A 1 101 ? -11.648 -2.192 19.865 1.00 97.81 101 THR A C 1
ATOM 798 O O . THR A 1 101 ? -11.633 -3.417 19.915 1.00 97.81 101 THR A O 1
ATOM 801 N N . ILE A 1 102 ? -11.937 -1.516 18.762 1.00 98.38 102 ILE A N 1
ATOM 802 C CA . ILE A 1 102 ? -12.081 -2.112 17.439 1.00 98.38 102 ILE A CA 1
ATOM 803 C C . ILE A 1 102 ? -11.148 -1.387 16.475 1.00 98.38 102 ILE A C 1
ATOM 805 O O . ILE A 1 102 ? -11.090 -0.156 16.449 1.00 98.38 102 ILE A O 1
ATOM 809 N N . ASN A 1 103 ? -10.397 -2.160 15.701 1.00 98.50 103 ASN A N 1
ATOM 810 C CA . ASN A 1 103 ? -9.524 -1.671 14.648 1.00 98.50 103 ASN A CA 1
ATOM 811 C C . ASN A 1 103 ? -10.027 -2.185 13.307 1.00 98.50 103 ASN A C 1
ATOM 813 O O . ASN A 1 103 ? -10.386 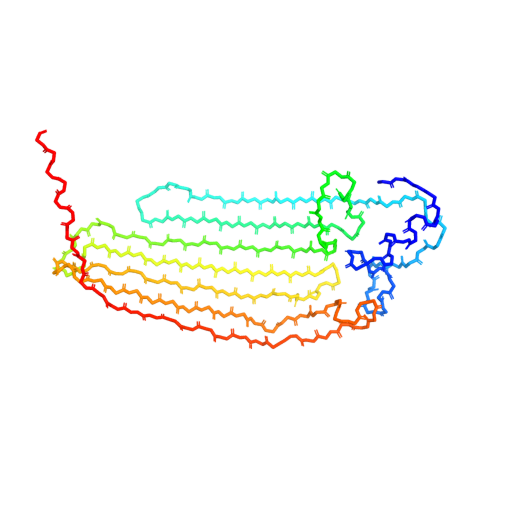-3.353 13.186 1.00 98.50 103 ASN A O 1
ATOM 817 N N . PHE A 1 104 ? -9.978 -1.327 12.301 1.00 98.38 104 PHE A N 1
ATOM 818 C CA . PHE A 1 104 ? -10.238 -1.642 10.910 1.00 98.38 104 PHE A CA 1
ATOM 819 C C . PHE A 1 104 ? -9.030 -1.215 10.080 1.00 98.38 104 PHE A C 1
ATOM 821 O O . PHE A 1 104 ? -8.519 -0.110 10.241 1.00 98.38 104 PHE A O 1
ATOM 828 N N . ASN A 1 105 ? -8.571 -2.095 9.204 1.00 98.38 105 ASN A N 1
ATOM 829 C CA . ASN A 1 105 ? -7.540 -1.842 8.212 1.00 98.38 105 ASN A CA 1
ATOM 830 C C . ASN A 1 105 ? -8.125 -2.181 6.850 1.00 98.38 105 ASN A C 1
ATOM 832 O O . ASN A 1 105 ? -8.839 -3.174 6.716 1.00 98.38 105 ASN A O 1
ATOM 836 N N . GLN A 1 106 ? -7.758 -1.409 5.847 1.00 98.31 106 GLN A N 1
ATOM 837 C CA . GLN A 1 106 ? -8.057 -1.669 4.454 1.00 98.31 106 GLN A CA 1
ATOM 838 C C . GLN A 1 106 ? -6.824 -1.288 3.640 1.00 98.31 106 GLN A C 1
ATOM 840 O O . GLN A 1 106 ? -6.163 -0.293 3.934 1.00 98.31 106 GLN A O 1
ATOM 845 N N . TRP A 1 107 ? -6.500 -2.094 2.637 1.00 98.50 107 TRP A N 1
ATOM 846 C CA . TRP A 1 107 ? -5.409 -1.814 1.708 1.00 98.50 107 TRP A CA 1
ATOM 847 C C . TRP A 1 107 ? -5.818 -2.152 0.279 1.00 98.50 107 TRP A C 1
ATOM 849 O O . TRP A 1 107 ? -6.660 -3.021 0.044 1.00 98.50 107 TRP A O 1
ATOM 859 N N . ASN A 1 108 ? -5.215 -1.448 -0.669 1.00 98.00 108 ASN A N 1
ATOM 860 C CA . ASN A 1 108 ? -5.247 -1.729 -2.093 1.00 98.00 108 ASN A CA 1
ATOM 861 C C . ASN A 1 108 ? -3.859 -1.451 -2.685 1.00 98.00 108 ASN A C 1
ATOM 863 O O . ASN A 1 108 ? -3.120 -0.593 -2.196 1.00 98.00 108 ASN A O 1
ATOM 867 N N . GLY A 1 109 ? -3.534 -2.144 -3.767 1.00 97.81 109 GLY A N 1
ATOM 868 C CA . GLY A 1 109 ? -2.351 -1.886 -4.566 1.00 97.81 109 GLY A CA 1
ATOM 869 C C . GLY A 1 109 ? -2.607 -2.196 -6.032 1.00 97.81 109 GLY A C 1
ATOM 870 O O . GLY A 1 109 ? -3.261 -3.192 -6.350 1.00 97.81 109 GLY A O 1
ATOM 871 N N . TRP A 1 110 ? -2.072 -1.351 -6.903 1.00 97.25 110 TRP A N 1
ATOM 872 C CA . TRP A 1 110 ? -2.180 -1.437 -8.356 1.00 97.25 110 TRP A CA 1
ATOM 873 C C . TRP A 1 110 ? -0.810 -1.299 -9.019 1.00 97.25 110 TRP A C 1
ATOM 875 O O . TRP A 1 110 ? 0.136 -0.825 -8.387 1.00 97.25 110 TRP A O 1
ATOM 885 N N . ASN A 1 111 ? -0.697 -1.722 -10.273 1.00 95.19 111 ASN A N 1
ATOM 886 C CA . ASN A 1 111 ? 0.339 -1.236 -11.191 1.00 95.19 111 ASN A CA 1
ATOM 887 C C . ASN A 1 111 ? -0.190 -0.010 -11.969 1.00 95.19 111 ASN A C 1
ATOM 889 O O . ASN A 1 111 ? -1.336 0.408 -11.776 1.00 95.19 111 ASN A O 1
ATOM 893 N N . PHE A 1 112 ? 0.638 0.591 -12.820 1.00 94.56 112 PHE A N 1
ATOM 894 C CA . PHE A 1 112 ? 0.234 1.742 -13.634 1.00 94.56 112 PHE A CA 1
ATOM 895 C C . PHE A 1 112 ? -0.635 1.361 -14.851 1.00 94.56 112 PHE A C 1
ATOM 897 O O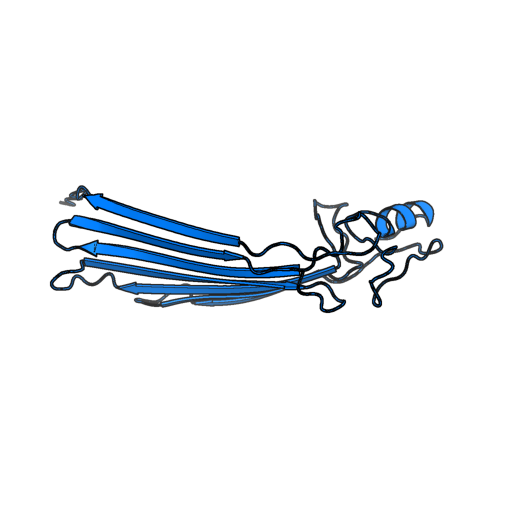 . PHE A 1 112 ? -1.285 2.252 -15.391 1.00 94.56 112 PHE A O 1
ATOM 904 N N . ASP A 1 113 ? -0.744 0.071 -15.198 1.00 92.44 113 ASP A N 1
ATOM 905 C CA . ASP A 1 113 ? -1.771 -0.458 -16.121 1.00 92.44 113 ASP A CA 1
ATOM 906 C C . ASP A 1 113 ? -3.190 -0.422 -15.506 1.00 92.44 113 ASP A C 1
ATOM 908 O O . ASP A 1 113 ? -4.196 -0.574 -16.196 1.00 92.44 113 ASP A O 1
ATOM 912 N N . GLY A 1 114 ? -3.298 -0.210 -14.188 1.00 93.38 114 GLY A N 1
ATOM 913 C CA . GLY A 1 114 ? -4.568 -0.225 -13.458 1.00 93.38 114 GLY A CA 1
ATOM 914 C C . GLY A 1 114 ? -4.984 -1.611 -12.954 1.00 93.38 114 GLY A C 1
ATOM 915 O O . GLY A 1 114 ? -6.033 -1.738 -12.309 1.00 93.38 114 GLY A O 1
ATOM 916 N N . ASP A 1 115 ? -4.158 -2.639 -13.150 1.00 94.69 115 ASP A N 1
ATOM 917 C CA . ASP A 1 115 ? -4.386 -3.960 -12.580 1.00 94.69 115 ASP A CA 1
ATOM 918 C C . ASP A 1 115 ? -4.296 -3.904 -11.062 1.00 94.69 115 ASP A C 1
ATOM 920 O O . ASP A 1 115 ? -3.279 -3.536 -10.464 1.00 94.69 115 ASP A O 1
ATOM 924 N N . ARG A 1 116 ? -5.365 -4.342 -10.399 1.00 96.38 116 ARG A N 1
ATOM 925 C CA . ARG A 1 116 ? -5.389 -4.431 -8.940 1.00 96.38 116 ARG A CA 1
ATOM 926 C C . ARG A 1 116 ? -4.604 -5.651 -8.475 1.00 96.38 116 ARG A C 1
ATOM 928 O O . ARG A 1 116 ? -5.116 -6.770 -8.445 1.00 96.38 116 ARG A O 1
ATOM 935 N N . ARG A 1 117 ? -3.365 -5.419 -8.059 1.00 95.69 117 ARG A N 1
ATOM 936 C CA . ARG A 1 117 ? -2.413 -6.434 -7.589 1.00 95.69 117 ARG A CA 1
ATOM 937 C C . ARG A 1 117 ? -2.774 -7.047 -6.251 1.00 95.69 117 ARG A C 1
ATOM 939 O O . ARG A 1 117 ? -2.567 -8.236 -6.034 1.00 95.69 117 ARG A O 1
ATOM 946 N N . LEU A 1 118 ? -3.277 -6.225 -5.339 1.00 95.81 118 LEU A N 1
ATOM 947 C CA . LEU A 1 118 ? -3.663 -6.651 -4.003 1.00 95.81 118 LEU A CA 1
ATOM 948 C C . LEU A 1 118 ? -4.799 -5.782 -3.496 1.00 95.81 118 LEU A C 1
ATOM 950 O O . LEU A 1 118 ? -4.875 -4.592 -3.791 1.00 95.81 118 LEU A O 1
ATOM 954 N N . TRP A 1 119 ? -5.679 -6.381 -2.712 1.00 97.88 119 TRP A N 1
ATOM 955 C CA . TRP A 1 119 ? -6.635 -5.652 -1.902 1.00 97.88 119 TRP A CA 1
ATOM 956 C C . TRP A 1 119 ? -7.101 -6.521 -0.753 1.00 97.88 119 TRP A C 1
ATOM 958 O O . TRP A 1 119 ? -7.054 -7.752 -0.816 1.00 97.88 119 TRP A O 1
ATOM 968 N N . GLY A 1 120 ? -7.550 -5.879 0.308 1.00 98.19 120 GLY A N 1
ATOM 969 C CA . GLY A 1 120 ? -8.013 -6.604 1.468 1.00 98.19 120 GLY A CA 1
ATOM 970 C C . GLY A 1 120 ? -8.358 -5.693 2.619 1.00 98.19 120 GLY A C 1
ATOM 971 O O . GLY A 1 120 ? -8.335 -4.462 2.522 1.00 98.19 120 GLY A O 1
ATOM 972 N N . GLY A 1 121 ? -8.691 -6.337 3.723 1.00 98.38 121 GLY A N 1
ATOM 973 C CA . GLY A 1 121 ? -8.982 -5.654 4.957 1.00 98.38 121 GLY A CA 1
ATOM 974 C C . GLY A 1 121 ? -8.837 -6.564 6.158 1.00 98.38 121 GLY A C 1
ATOM 975 O O . GLY A 1 121 ? -8.860 -7.792 6.071 1.00 98.38 121 GLY A O 1
ATOM 976 N N . HIS A 1 122 ? -8.680 -5.929 7.307 1.00 98.12 122 HIS A N 1
ATOM 977 C CA . HIS A 1 122 ? -8.572 -6.605 8.579 1.00 98.12 122 HIS A CA 1
ATOM 978 C C . HIS A 1 122 ? -9.358 -5.852 9.640 1.00 98.12 122 HIS A C 1
ATOM 980 O O . HIS A 1 122 ? -9.077 -4.685 9.911 1.00 98.12 122 HIS A O 1
ATOM 986 N N . VAL A 1 123 ? -10.299 -6.540 10.278 1.00 98.50 123 VAL A N 1
ATOM 987 C CA . VAL A 1 123 ? -10.979 -6.051 11.474 1.00 98.50 123 VAL A CA 1
ATOM 988 C C . VAL A 1 123 ? -10.540 -6.879 12.673 1.00 98.50 123 VAL A C 1
ATOM 990 O O . VAL A 1 123 ? -10.441 -8.101 12.587 1.00 98.50 123 VAL A O 1
ATOM 993 N N . ASN A 1 124 ? -10.268 -6.228 13.798 1.00 98.44 124 ASN A N 1
ATOM 994 C CA . ASN A 1 124 ? -10.086 -6.910 15.073 1.00 98.44 124 ASN A CA 1
ATOM 995 C C . ASN A 1 124 ? -10.736 -6.130 16.204 1.00 98.44 124 ASN A C 1
ATOM 997 O O . ASN A 1 124 ? -10.815 -4.904 16.165 1.00 98.44 124 ASN A O 1
ATOM 1001 N N . THR A 1 125 ? -11.164 -6.866 17.218 1.00 98.25 125 THR A N 1
ATOM 1002 C CA . THR A 1 125 ? -11.865 -6.337 18.377 1.00 98.25 125 THR A CA 1
ATOM 1003 C C . THR A 1 125 ? -11.249 -6.901 19.645 1.00 98.25 125 THR A C 1
ATOM 1005 O O . THR A 1 125 ? -10.962 -8.094 19.725 1.00 98.25 125 THR A O 1
ATOM 1008 N N . HIS A 1 126 ? -11.101 -6.045 20.649 1.00 97.62 126 HIS A N 1
ATOM 1009 C CA . HIS A 1 126 ? -10.729 -6.386 22.011 1.00 97.62 126 HIS A CA 1
ATOM 1010 C C . HIS A 1 126 ? -11.777 -5.834 22.982 1.00 97.62 126 HIS A C 1
ATOM 1012 O O . HIS A 1 126 ? -12.147 -4.662 22.916 1.00 97.62 126 HIS A O 1
ATOM 1018 N N . LEU A 1 127 ? -12.242 -6.685 23.889 1.00 96.94 127 LEU A N 1
ATOM 1019 C CA . LEU A 1 127 ? -13.197 -6.366 24.943 1.00 96.94 127 LEU A CA 1
ATOM 1020 C C . LEU A 1 127 ? -12.614 -6.811 26.280 1.00 96.94 127 LEU A C 1
ATOM 1022 O O . LEU A 1 127 ? -12.167 -7.951 26.414 1.00 96.94 127 LEU A O 1
ATOM 1026 N N . MET A 1 128 ? -12.680 -5.940 27.280 1.00 96.44 128 MET A N 1
ATOM 1027 C CA . MET A 1 128 ? -12.400 -6.274 28.668 1.00 96.44 128 MET A CA 1
ATOM 1028 C C . MET A 1 128 ? -13.636 -6.017 29.517 1.00 96.44 128 MET A C 1
ATOM 1030 O O . MET A 1 128 ? -14.164 -4.908 29.552 1.00 96.44 128 MET A O 1
ATOM 1034 N N . PHE A 1 129 ? -14.092 -7.046 30.217 1.00 95.25 129 PHE A N 1
ATOM 1035 C CA . PHE A 1 129 ? -15.252 -6.992 31.094 1.00 95.25 129 PHE A CA 1
ATOM 1036 C C . PHE A 1 129 ? -14.871 -6.511 32.499 1.00 95.25 129 PHE A C 1
ATOM 1038 O O . PHE A 1 129 ? -13.716 -6.599 32.926 1.00 95.25 129 PHE A O 1
ATOM 1045 N N . THR A 1 130 ? -15.858 -6.027 33.252 1.00 94.56 130 THR A N 1
ATOM 1046 C CA . THR A 1 130 ? -15.672 -5.565 34.641 1.00 94.56 130 THR A CA 1
ATOM 1047 C C . THR A 1 130 ? -15.304 -6.693 35.608 1.00 94.56 130 THR A C 1
ATOM 1049 O O . THR A 1 130 ? -14.657 -6.439 36.618 1.00 94.56 130 THR A O 1
ATOM 1052 N N . ASN A 1 131 ? -15.626 -7.945 35.269 1.00 92.88 131 ASN A N 1
ATOM 1053 C CA . ASN A 1 131 ? -15.195 -9.147 35.992 1.00 92.88 131 ASN A CA 1
ATOM 1054 C C . ASN A 1 131 ? -13.785 -9.633 35.589 1.00 92.88 131 ASN A C 1
ATOM 1056 O O . ASN A 1 131 ? -13.431 -10.781 35.858 1.00 92.88 131 ASN A O 1
ATOM 1060 N N . ASN A 1 132 ? -12.997 -8.786 34.918 1.00 93.19 132 ASN A N 1
ATOM 1061 C CA . ASN A 1 132 ? -11.631 -9.063 34.476 1.00 93.19 132 ASN A CA 1
ATOM 1062 C C . ASN A 1 132 ? -11.472 -10.182 33.433 1.00 93.19 132 ASN A C 1
ATOM 1064 O O . ASN A 1 132 ? -10.343 -10.574 33.135 1.00 93.19 132 ASN A O 1
ATOM 1068 N N . TRP A 1 133 ? -12.551 -10.660 32.817 1.00 95.69 133 TRP A N 1
ATOM 1069 C CA . TRP A 1 133 ? -12.440 -11.458 31.600 1.00 95.69 133 TRP A CA 1
ATOM 1070 C C . TRP A 1 133 ? -12.131 -10.573 30.396 1.00 95.69 133 TRP A C 1
ATOM 1072 O O . TRP A 1 133 ? -12.558 -9.421 30.324 1.00 95.69 133 TRP A O 1
ATOM 1082 N N . SER A 1 134 ? -11.398 -11.119 29.432 1.00 96.12 134 SER A N 1
ATOM 1083 C CA . SER A 1 134 ? -11.158 -10.476 28.144 1.00 96.12 134 SER A CA 1
ATOM 1084 C C . SER A 1 134 ? -11.569 -11.385 26.998 1.00 96.12 134 SER A C 1
ATOM 1086 O O . SER A 1 134 ? -11.463 -12.609 27.092 1.00 96.12 134 SER A O 1
ATOM 1088 N N . PHE A 1 135 ? -12.021 -10.765 25.915 1.00 97.25 135 PHE A N 1
ATOM 1089 C CA . PHE A 1 135 ? -12.353 -11.409 24.655 1.00 97.25 135 PHE A CA 1
ATOM 1090 C C . PHE A 1 135 ? -11.646 -10.669 23.523 1.00 97.25 135 PHE A C 1
ATOM 1092 O O . PHE A 1 135 ? -11.573 -9.440 23.519 1.00 97.25 135 PHE A O 1
ATOM 1099 N N . SER A 1 136 ? -11.079 -11.407 22.576 1.00 97.69 136 SER A N 1
ATOM 1100 C CA . SER A 1 136 ? -10.485 -10.842 21.365 1.00 97.69 136 SER A CA 1
ATOM 1101 C C . SER A 1 136 ? -10.850 -11.690 20.162 1.00 97.69 136 SER A C 1
ATOM 1103 O O . SER A 1 136 ? -10.885 -12.914 20.256 1.00 97.69 136 SER A O 1
ATOM 1105 N N . THR A 1 137 ? -11.102 -11.047 19.032 1.00 98.44 137 THR A N 1
ATOM 1106 C CA . THR A 1 137 ? -11.372 -11.724 17.763 1.00 98.44 137 THR A CA 1
ATOM 1107 C C . THR A 1 137 ? -10.886 -10.867 16.609 1.00 98.44 137 THR A C 1
ATOM 1109 O O . THR A 1 137 ? -10.791 -9.642 16.738 1.00 98.44 137 THR A O 1
ATOM 1112 N N . GLY A 1 138 ? -10.589 -11.493 15.481 1.00 98.38 138 GLY A N 1
ATOM 1113 C CA . GLY A 1 138 ? -10.214 -10.798 14.267 1.00 98.38 138 GLY A CA 1
ATOM 1114 C C . GLY A 1 138 ? -10.541 -11.590 13.013 1.00 98.38 138 GLY A C 1
ATOM 1115 O O . GLY A 1 138 ? -10.597 -12.818 13.015 1.00 98.38 138 GLY A O 1
ATOM 1116 N N . LEU A 1 139 ? -10.735 -10.843 11.934 1.00 98.38 139 LEU A N 1
ATOM 1117 C CA . LEU A 1 139 ? -10.981 -11.336 10.590 1.00 98.38 139 LEU A CA 1
ATOM 1118 C C . LEU A 1 139 ? -10.030 -10.611 9.643 1.00 98.38 139 LEU A C 1
ATOM 1120 O O . LEU A 1 139 ? -9.909 -9.386 9.696 1.00 98.38 139 LEU A O 1
ATOM 1124 N N . ASN A 1 140 ? -9.330 -11.351 8.800 1.00 98.38 140 ASN A N 1
ATOM 1125 C CA . ASN A 1 140 ? -8.477 -10.826 7.745 1.00 98.38 140 ASN A CA 1
ATOM 1126 C C . ASN A 1 140 ? -8.939 -11.425 6.420 1.00 98.38 140 ASN A C 1
ATOM 1128 O O . ASN A 1 140 ? -9.069 -12.642 6.302 1.00 98.38 140 ASN A O 1
ATOM 1132 N N . TYR A 1 141 ? -9.194 -10.566 5.445 1.00 98.25 141 TYR A N 1
ATOM 1133 C CA . TYR A 1 141 ? -9.565 -10.962 4.102 1.00 98.25 141 TYR A CA 1
ATOM 1134 C C . TYR A 1 141 ? -8.578 -10.352 3.112 1.00 98.25 141 TYR A C 1
ATOM 1136 O O . TYR A 1 141 ? -8.406 -9.135 3.074 1.00 98.25 141 TYR A O 1
ATOM 1144 N N . ASN A 1 142 ? -7.965 -11.203 2.297 1.00 97.94 142 ASN A N 1
ATOM 1145 C CA . ASN A 1 142 ? -7.214 -10.815 1.113 1.00 97.94 142 ASN A CA 1
ATOM 1146 C C . ASN A 1 142 ? -8.049 -11.220 -0.092 1.00 97.94 142 ASN A C 1
ATOM 1148 O O . ASN A 1 142 ? -8.364 -12.397 -0.260 1.00 97.94 142 ASN A O 1
ATOM 1152 N N . GLY A 1 143 ? -8.440 -10.255 -0.911 1.00 97.00 143 GLY A N 1
ATOM 1153 C CA . GLY A 1 143 ? -9.148 -10.552 -2.142 1.00 97.00 143 GLY A CA 1
ATOM 1154 C C . GLY A 1 143 ? -8.210 -11.061 -3.229 1.00 97.00 143 GLY A C 1
ATOM 1155 O O . GLY A 1 143 ? -6.989 -10.942 -3.135 1.00 97.00 143 GLY A O 1
ATOM 1156 N N . GLN A 1 144 ? -8.801 -11.606 -4.289 1.00 96.94 144 GLN A N 1
ATOM 1157 C CA . GLN A 1 144 ? -8.071 -11.952 -5.504 1.00 96.94 144 GLN A CA 1
ATOM 1158 C C . GLN A 1 144 ? -7.439 -10.693 -6.108 1.00 96.94 144 GLN A C 1
ATOM 1160 O O . GLN A 1 144 ? -8.124 -9.685 -6.313 1.00 96.94 144 GLN A O 1
ATOM 1165 N N . GLY A 1 145 ? -6.141 -10.769 -6.383 1.00 95.94 145 GLY A N 1
ATOM 1166 C CA . GLY A 1 145 ? -5.378 -9.728 -7.058 1.00 95.94 145 GLY A CA 1
ATOM 1167 C C . GLY A 1 145 ? -4.691 -10.259 -8.311 1.00 95.94 145 GLY A C 1
ATOM 1168 O O . GLY A 1 145 ? -4.718 -11.458 -8.580 1.00 95.94 145 GLY A O 1
ATOM 1169 N N . PHE A 1 146 ? -4.089 -9.370 -9.090 1.00 95.44 146 PHE A N 1
ATOM 1170 C CA . PHE A 1 146 ? -3.349 -9.720 -10.299 1.00 95.44 146 PHE A CA 1
ATOM 1171 C C . PHE A 1 146 ? -1.835 -9.739 -10.041 1.00 95.44 146 PHE A C 1
ATOM 1173 O O . PHE A 1 146 ? -1.226 -8.740 -9.656 1.00 95.44 146 PHE A O 1
ATOM 1180 N N . ALA A 1 147 ? -1.209 -10.896 -10.230 1.00 92.62 147 ALA A N 1
ATOM 1181 C CA . ALA A 1 147 ? 0.233 -11.072 -10.176 1.00 92.62 147 ALA A CA 1
ATOM 1182 C C . ALA A 1 147 ? 0.833 -10.856 -11.571 1.00 92.62 147 ALA A C 1
ATOM 1184 O O . ALA A 1 147 ? 1.132 -11.801 -12.296 1.00 92.62 147 ALA A O 1
ATOM 1185 N N . ASP A 1 148 ? 1.061 -9.593 -11.907 1.00 89.81 148 ASP A N 1
ATOM 1186 C CA . ASP A 1 148 ? 1.683 -9.110 -13.147 1.00 89.81 148 ASP A CA 1
ATOM 1187 C C . ASP A 1 148 ? 3.122 -9.618 -13.382 1.00 89.81 148 ASP A C 1
ATOM 1189 O O . ASP A 1 148 ? 3.650 -9.545 -14.483 1.00 89.81 148 ASP A O 1
ATOM 1193 N N . ARG A 1 149 ? 3.784 -10.164 -12.351 1.00 88.50 149 ARG A N 1
ATOM 1194 C CA . ARG A 1 149 ? 5.147 -10.733 -12.443 1.00 88.50 149 ARG A CA 1
ATOM 1195 C C . ARG A 1 149 ? 5.209 -12.234 -12.178 1.00 88.50 149 ARG A C 1
ATOM 1197 O O . ARG A 1 149 ? 6.289 -12.762 -11.907 1.00 88.50 149 ARG A O 1
ATOM 1204 N N . LEU A 1 150 ? 4.071 -12.928 -12.256 1.00 88.38 150 LEU A N 1
ATOM 1205 C CA . LEU A 1 150 ? 3.968 -14.359 -11.949 1.00 88.38 150 LEU A CA 1
ATOM 1206 C C . LEU A 1 150 ? 4.952 -15.211 -12.767 1.00 88.38 150 LEU A C 1
ATOM 1208 O O . LEU A 1 150 ? 5.560 -16.140 -12.241 1.00 88.38 150 LEU A O 1
ATOM 1212 N N . THR A 1 151 ? 5.154 -14.851 -14.033 1.00 88.12 151 THR A N 1
ATOM 1213 C CA . THR A 1 151 ? 5.999 -15.573 -14.996 1.00 88.12 151 THR A CA 1
ATOM 1214 C C . THR A 1 151 ? 7.356 -14.898 -15.243 1.00 88.12 151 THR A C 1
ATOM 1216 O O . THR A 1 151 ? 8.064 -15.268 -16.174 1.00 88.12 151 THR A O 1
ATOM 1219 N N . ARG A 1 152 ? 7.756 -13.933 -14.396 1.00 86.00 152 ARG A N 1
ATOM 1220 C CA . ARG A 1 152 ? 9.052 -13.220 -14.466 1.00 86.00 152 ARG A CA 1
ATOM 1221 C C . ARG A 1 152 ? 9.329 -12.549 -15.823 1.00 86.00 152 ARG A C 1
ATOM 1223 O O . ARG A 1 152 ? 10.410 -12.699 -16.386 1.00 86.00 152 ARG A O 1
ATOM 1230 N N . GLY A 1 153 ? 8.357 -11.786 -16.317 1.00 82.31 153 GLY A N 1
ATOM 1231 C CA . GLY A 1 153 ? 8.460 -11.028 -17.570 1.00 82.31 153 GLY A CA 1
ATOM 1232 C C . GLY A 1 153 ? 7.582 -11.556 -18.702 1.00 82.31 153 GLY A C 1
ATOM 1233 O O . GLY A 1 153 ? 7.522 -10.927 -19.747 1.00 82.31 153 GLY A O 1
ATOM 1234 N N . GLY A 1 154 ? 6.890 -12.679 -18.506 1.00 85.44 154 GLY A N 1
ATOM 1235 C CA . GLY A 1 154 ? 5.755 -13.065 -19.343 1.00 85.44 154 GLY A CA 1
ATOM 1236 C C . GLY A 1 154 ? 4.429 -12.502 -18.807 1.00 85.44 154 GLY A C 1
ATOM 1237 O O . GLY A 1 154 ? 4.442 -11.666 -17.901 1.00 85.44 154 GLY A O 1
ATOM 1238 N N . PRO A 1 155 ? 3.285 -13.004 -19.307 1.00 88.06 155 PRO A N 1
ATOM 1239 C CA . PRO A 1 155 ? 1.962 -12.587 -18.848 1.00 88.06 155 PRO A CA 1
ATOM 1240 C C . PRO A 1 155 ? 1.730 -12.849 -17.354 1.00 88.06 155 PRO A C 1
ATOM 1242 O O . PRO A 1 155 ? 2.216 -13.846 -16.795 1.00 88.06 155 PRO A O 1
ATOM 1245 N N . GLY A 1 156 ? 0.953 -11.974 -16.722 1.00 90.56 156 GLY A N 1
ATOM 1246 C CA . GLY A 1 156 ? 0.489 -12.128 -15.351 1.00 90.56 156 GLY A CA 1
ATOM 1247 C C . GLY A 1 156 ? -0.670 -13.117 -15.189 1.00 90.56 156 GLY A C 1
ATOM 1248 O O . GLY A 1 156 ? -1.161 -13.729 -16.138 1.00 90.56 156 GLY A O 1
ATOM 1249 N N . GLY A 1 157 ? -1.117 -13.289 -13.946 1.00 93.06 157 GLY A N 1
ATOM 1250 C CA . GLY A 1 157 ? -2.264 -14.139 -13.621 1.00 93.06 157 GLY A CA 1
ATOM 1251 C C . GLY A 1 157 ? -2.899 -13.793 -12.279 1.00 93.06 157 GLY A C 1
ATOM 1252 O O . GLY A 1 157 ? -2.301 -13.105 -11.456 1.00 93.06 157 GLY A O 1
ATOM 1253 N N . TYR A 1 158 ? -4.118 -14.271 -12.038 1.00 95.25 158 TYR A N 1
ATOM 1254 C CA . TYR A 1 158 ? -4.835 -13.976 -10.798 1.00 95.25 158 TYR A CA 1
ATOM 1255 C C . TYR A 1 158 ? -4.376 -14.840 -9.620 1.00 95.25 158 TYR A C 1
ATOM 1257 O O . TYR A 1 158 ? -4.142 -16.042 -9.749 1.00 95.25 158 TYR A O 1
ATOM 1265 N N . THR A 1 159 ? -4.297 -14.226 -8.442 1.00 94.56 159 THR A N 1
ATOM 1266 C CA . THR A 1 159 ? -4.072 -14.902 -7.162 1.00 94.56 159 THR A CA 1
ATOM 1267 C C . THR A 1 159 ? -5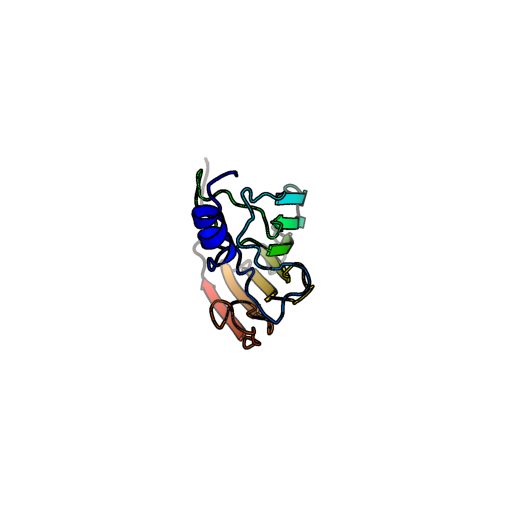.397 -15.322 -6.528 1.00 94.56 159 THR A C 1
ATOM 1269 O O . THR A 1 159 ? -6.469 -14.821 -6.872 1.00 94.56 159 THR A O 1
ATOM 1272 N N . ASN A 1 160 ? -5.352 -16.267 -5.592 1.00 94.56 160 ASN A N 1
ATOM 1273 C CA . ASN A 1 160 ? -6.551 -16.688 -4.872 1.00 94.56 160 ASN A CA 1
ATOM 1274 C C . ASN A 1 160 ? -6.876 -15.720 -3.733 1.00 94.56 160 ASN A C 1
ATOM 1276 O O . ASN A 1 160 ? -5.980 -15.223 -3.051 1.00 94.56 160 ASN A O 1
ATOM 1280 N N . ALA A 1 161 ? -8.170 -15.511 -3.493 1.00 96.19 161 ALA A N 1
ATOM 1281 C CA . ALA A 1 161 ? -8.626 -14.859 -2.276 1.00 96.19 161 ALA A CA 1
ATOM 1282 C C . ALA A 1 161 ? -8.375 -15.764 -1.057 1.00 96.19 161 ALA A C 1
ATOM 1284 O O . ALA A 1 161 ? -8.432 -16.991 -1.152 1.00 96.19 161 ALA A O 1
ATOM 1285 N N . ALA A 1 162 ? -8.133 -15.156 0.100 1.00 96.94 162 ALA A N 1
ATOM 1286 C CA . ALA A 1 162 ? -7.911 -15.851 1.358 1.00 96.94 162 ALA A CA 1
ATOM 1287 C C . ALA A 1 162 ? -8.662 -15.160 2.498 1.00 96.94 162 ALA A C 1
ATOM 1289 O O . ALA A 1 162 ? -8.615 -13.939 2.644 1.00 96.94 162 ALA A O 1
ATOM 1290 N N . LEU A 1 163 ? -9.315 -15.961 3.339 1.00 97.25 163 LEU A N 1
ATOM 1291 C CA . LEU A 1 163 ? -9.980 -15.516 4.558 1.00 97.25 163 LEU A CA 1
ATOM 1292 C C . LEU A 1 163 ? -9.336 -16.210 5.758 1.00 97.25 163 LEU A C 1
ATOM 1294 O O . LEU A 1 163 ? -9.212 -17.433 5.786 1.00 97.25 163 LEU A O 1
ATOM 1298 N N . ASN A 1 164 ? -8.948 -15.431 6.761 1.00 97.06 164 ASN A N 1
ATOM 1299 C CA . ASN A 1 164 ? -8.424 -15.926 8.024 1.00 97.06 164 ASN A CA 1
ATOM 1300 C C . ASN A 1 164 ? -9.216 -15.320 9.183 1.00 97.06 164 ASN A C 1
ATOM 1302 O O . ASN A 1 164 ? -9.460 -14.115 9.215 1.00 97.06 164 ASN A O 1
ATOM 1306 N N . GLN A 1 165 ? -9.589 -16.158 10.145 1.00 96.94 165 GLN A N 1
ATOM 1307 C CA . GLN A 1 165 ? -10.256 -15.736 11.370 1.00 96.94 165 GLN A CA 1
ATOM 1308 C C . GLN A 1 165 ? -9.533 -16.310 12.584 1.00 96.94 165 GLN A C 1
ATOM 1310 O O . GLN A 1 165 ? -9.000 -17.421 12.535 1.00 96.94 165 GLN A O 1
ATOM 1315 N N . TRP A 1 166 ? -9.549 -15.568 13.683 1.00 97.44 166 TRP A N 1
ATOM 1316 C CA . TRP A 1 166 ? -8.992 -16.002 14.958 1.00 97.44 166 TRP A CA 1
ATOM 1317 C C . TRP A 1 166 ? -9.769 -15.372 16.108 1.00 97.44 166 TRP A C 1
ATOM 1319 O O . TRP A 1 166 ? -10.376 -14.314 15.961 1.00 97.44 166 TRP A O 1
ATOM 1329 N N . GLY A 1 167 ? -9.731 -16.001 17.277 1.00 96.38 167 GLY A N 1
ATOM 1330 C CA . GLY A 1 167 ? -10.345 -15.440 18.469 1.00 96.38 167 GLY A CA 1
ATOM 1331 C C . GLY A 1 167 ? -10.063 -16.258 19.716 1.00 96.38 167 GLY A C 1
ATOM 1332 O O . GLY A 1 167 ? -9.621 -17.403 19.642 1.00 96.38 167 GLY A O 1
ATOM 1333 N N . GLY A 1 168 ? -10.302 -15.647 20.869 1.00 96.00 168 GLY A N 1
ATOM 1334 C CA . GLY A 1 168 ? -10.110 -16.288 22.158 1.00 96.00 168 GLY A CA 1
ATOM 1335 C C . GLY A 1 168 ? -10.583 -15.430 23.323 1.00 96.00 168 GLY A C 1
ATOM 1336 O O . GLY A 1 168 ? -10.789 -14.219 23.207 1.00 96.00 168 GLY A O 1
ATOM 1337 N N . SER A 1 169 ? -10.727 -16.077 24.473 1.00 95.69 169 SER A N 1
ATOM 1338 C CA . SER A 1 169 ? -11.083 -15.441 25.737 1.00 95.69 169 SER A CA 1
ATOM 1339 C C . SER A 1 169 ? -10.153 -15.903 26.844 1.00 95.69 169 SER A C 1
ATOM 1341 O O . SER A 1 169 ? -9.775 -17.073 26.883 1.00 95.69 169 SER A O 1
ATOM 1343 N N . ARG A 1 170 ? -9.812 -15.004 27.766 1.00 93.75 170 ARG A N 1
ATOM 1344 C CA . ARG A 1 170 ? -8.973 -15.339 28.923 1.00 93.75 170 ARG A CA 1
ATOM 1345 C C . ARG A 1 170 ? -9.276 -14.445 30.126 1.00 93.75 170 ARG A C 1
ATOM 1347 O O . ARG A 1 170 ? -9.604 -13.270 29.925 1.00 93.75 170 ARG A O 1
ATOM 1354 N N . PRO A 1 171 ? -9.122 -14.951 31.361 1.00 91.00 171 PRO A N 1
ATOM 1355 C CA . PRO A 1 171 ? -9.080 -14.103 32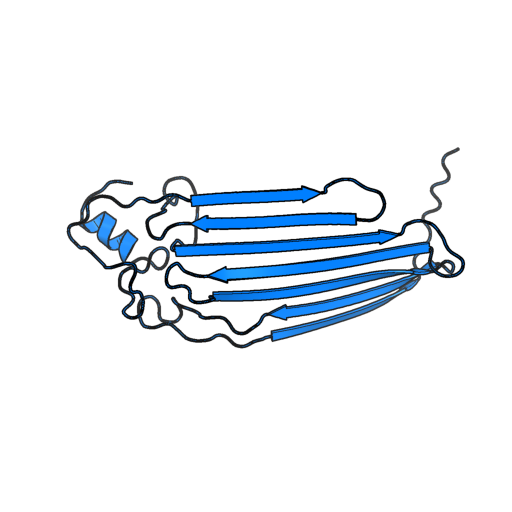.544 1.00 91.00 171 PRO A CA 1
ATOM 1356 C C . PRO A 1 171 ? -7.807 -13.243 32.530 1.00 91.00 171 PRO A C 1
ATOM 1358 O O . PRO A 1 171 ? -6.732 -13.705 32.143 1.00 91.00 171 PRO A O 1
ATOM 1361 N N . THR A 1 172 ? -7.923 -11.991 32.964 1.00 80.88 172 THR A N 1
ATOM 1362 C CA . THR A 1 172 ? -6.813 -11.034 33.022 1.00 80.88 172 THR A CA 1
ATOM 1363 C C . THR A 1 172 ? -6.530 -10.664 34.472 1.00 80.88 172 THR A C 1
ATOM 1365 O O . THR A 1 172 ? -7.348 -10.030 35.146 1.00 80.88 172 THR A O 1
ATOM 1368 N N . THR A 1 173 ? -5.343 -11.012 34.965 1.00 72.44 173 THR A N 1
ATOM 1369 C CA . THR A 1 173 ? -4.900 -10.611 36.303 1.00 72.44 173 THR A CA 1
ATOM 1370 C C . THR A 1 173 ? -4.756 -9.091 36.352 1.00 72.44 173 THR A C 1
ATOM 1372 O O . THR A 1 173 ? -4.010 -8.504 35.568 1.00 72.44 173 THR A O 1
ATOM 1375 N N . ALA A 1 174 ? -5.465 -8.425 37.263 1.00 58.69 174 ALA A N 1
ATOM 1376 C CA . ALA A 1 174 ? -5.232 -7.007 37.503 1.00 58.69 174 ALA A CA 1
ATOM 1377 C C . ALA A 1 174 ? -3.815 -6.832 38.069 1.00 58.69 174 ALA A C 1
ATOM 1379 O O . ALA A 1 174 ? -3.540 -7.263 39.188 1.00 58.69 174 ALA A O 1
ATOM 1380 N N . ARG A 1 175 ? -2.914 -6.157 37.343 1.00 55.03 175 ARG A N 1
ATOM 1381 C CA . ARG A 1 175 ? -1.775 -5.511 38.003 1.00 55.03 175 ARG A CA 1
ATOM 1382 C C . ARG A 1 175 ? -2.368 -4.403 38.873 1.00 55.03 175 ARG A C 1
ATOM 1384 O O . ARG A 1 175 ? -2.732 -3.348 38.365 1.00 55.03 175 ARG A O 1
ATOM 1391 N N . ARG A 1 176 ? -2.507 -4.649 40.180 1.00 46.09 176 ARG A N 1
ATOM 1392 C CA . ARG A 1 176 ? -2.672 -3.574 41.165 1.00 46.09 176 ARG A CA 1
ATOM 1393 C C . ARG A 1 176 ? -1.384 -2.751 41.139 1.00 46.09 176 ARG A C 1
ATOM 1395 O O . ARG A 1 176 ? -0.438 -3.070 41.848 1.00 46.09 176 ARG A O 1
ATOM 1402 N N . SER A 1 177 ? -1.319 -1.712 40.315 1.00 47.38 177 SER A N 1
ATOM 1403 C CA . SER A 1 177 ? -0.378 -0.624 40.562 1.00 47.38 177 SER A CA 1
ATOM 1404 C C . SER A 1 177 ? -0.995 0.258 41.642 1.00 47.38 177 SER A C 1
ATOM 1406 O O . SER A 1 177 ? -1.719 1.206 41.348 1.00 47.38 177 SER A O 1
ATOM 1408 N N . SER A 1 178 ? -0.775 -0.105 42.905 1.00 40.34 178 SER A N 1
ATOM 1409 C CA . SER A 1 178 ? -0.925 0.845 44.002 1.00 40.34 178 SER A CA 1
ATOM 1410 C C . SER A 1 178 ? 0.242 1.822 43.906 1.00 40.34 178 SER A C 1
ATOM 1412 O O . SER A 1 178 ? 1.371 1.456 44.229 1.00 40.34 178 SER A O 1
ATOM 1414 N N . VAL A 1 179 ? -0.015 3.034 43.432 1.00 46.81 179 VAL A N 1
ATOM 1415 C CA . VAL A 1 179 ? 0.876 4.159 43.718 1.00 46.81 179 VAL A CA 1
ATOM 1416 C C . VAL A 1 179 ? 0.392 4.725 45.052 1.00 46.81 179 VAL A C 1
ATOM 1418 O O . VAL A 1 179 ? -0.785 5.064 45.174 1.00 46.81 179 VAL A O 1
ATOM 1421 N N . ARG A 1 180 ? 1.262 4.670 46.067 1.00 45.16 180 ARG A N 1
ATOM 1422 C CA . ARG A 1 180 ? 1.114 5.427 47.316 1.00 45.16 180 ARG A CA 1
ATOM 1423 C C . ARG A 1 180 ? 1.517 6.871 47.073 1.00 45.16 180 ARG A C 1
ATOM 1425 O O . ARG A 1 180 ? 2.432 7.063 46.242 1.00 45.16 180 ARG A O 1
#

Sequence (180 aa):
MSGTPEAMSRLQLSTVHSYQRPDADHVEFDPAQTSLGGPAGQLSFNKIAGRNTRFNVYASYKSPGFDINDLGFHQRADEIGQGAWFQYRENTPGKYVRDFTINFNQWNGWNFDGDRRLWGGHVNTHLMFTNNWSFSTGLNYNGQGFADRLTRGGPGGYTNAALNQWGGSRPTTARRSSVR